Protein AF-A0AAD7WTI7-F1 (afdb_monomer_lite)

Structure (mmCIF, N/CA/C/O backbone):
data_AF-A0AAD7WTI7-F1
#
_entry.id   AF-A0AAD7WTI7-F1
#
loop_
_atom_site.group_PDB
_atom_site.id
_atom_site.type_symbol
_atom_site.label_atom_id
_atom_site.label_alt_id
_atom_site.label_comp_id
_atom_site.label_asym_id
_atom_site.label_entity_id
_atom_site.label_seq_id
_atom_site.pdbx_PDB_ins_code
_atom_site.Cartn_x
_atom_site.Cartn_y
_atom_site.Cartn_z
_atom_site.occupancy
_atom_site.B_iso_or_equiv
_atom_site.auth_seq_id
_atom_site.auth_comp_id
_atom_site.auth_asym_id
_atom_site.auth_atom_id
_atom_site.pdbx_PDB_model_num
ATOM 1 N N . MET A 1 1 ? 13.047 11.371 25.034 1.00 46.22 1 MET A N 1
ATOM 2 C CA . MET A 1 1 ? 11.976 10.478 24.543 1.00 46.22 1 MET A CA 1
ATOM 3 C C . MET A 1 1 ? 11.340 9.850 25.769 1.00 46.22 1 MET A C 1
ATOM 5 O O . MET A 1 1 ? 12.067 9.250 26.548 1.00 46.22 1 MET A O 1
ATOM 9 N N . ASN A 1 2 ? 10.057 10.119 26.016 1.00 41.91 2 ASN A N 1
ATOM 10 C CA . ASN A 1 2 ? 9.364 9.688 27.231 1.00 41.91 2 ASN A CA 1
ATOM 11 C C . ASN A 1 2 ? 8.797 8.265 27.010 1.00 41.91 2 ASN A C 1
ATOM 13 O O . ASN A 1 2 ? 8.115 8.070 26.006 1.00 41.91 2 ASN A O 1
ATOM 17 N N . PRO A 1 3 ? 9.058 7.275 27.886 1.00 46.47 3 PRO A N 1
ATOM 18 C CA . PRO A 1 3 ? 8.635 5.877 27.693 1.00 46.47 3 PRO A CA 1
ATOM 19 C C . PRO A 1 3 ? 7.115 5.663 27.588 1.00 46.47 3 PRO A C 1
ATOM 21 O O . PRO A 1 3 ? 6.681 4.671 27.016 1.00 46.47 3 PRO A O 1
ATOM 24 N N . LEU A 1 4 ? 6.317 6.607 28.094 1.00 47.81 4 LEU A N 1
ATOM 25 C CA . LEU A 1 4 ? 4.853 6.519 28.183 1.00 47.81 4 LEU A CA 1
ATOM 26 C C . LEU A 1 4 ? 4.117 6.687 26.838 1.00 47.81 4 LEU A C 1
ATOM 28 O O . LEU A 1 4 ? 2.948 6.336 26.734 1.00 47.81 4 LEU A O 1
ATOM 32 N N . GLU A 1 5 ? 4.771 7.193 25.786 1.00 48.75 5 GLU A N 1
ATOM 33 C CA . GLU A 1 5 ? 4.159 7.277 24.445 1.00 48.75 5 GLU A CA 1
ATOM 34 C C . GLU A 1 5 ? 4.280 5.970 23.642 1.00 48.75 5 GLU A C 1
ATOM 36 O O . GLU A 1 5 ? 3.652 5.827 22.596 1.00 48.75 5 GLU A O 1
ATOM 41 N N . ALA A 1 6 ? 5.081 5.003 24.103 1.00 49.62 6 ALA A N 1
ATOM 42 C CA . ALA A 1 6 ? 5.228 3.718 23.418 1.00 49.62 6 ALA A CA 1
ATOM 43 C C . ALA A 1 6 ? 4.014 2.791 23.627 1.00 49.62 6 ALA A C 1
ATOM 45 O O . ALA A 1 6 ? 3.775 1.909 22.806 1.00 49.62 6 ALA A O 1
ATOM 46 N N . GLU A 1 7 ? 3.228 3.018 24.682 1.00 55.69 7 GLU A N 1
ATOM 47 C CA . GLU A 1 7 ? 2.039 2.224 25.020 1.00 55.69 7 GLU A CA 1
ATOM 48 C C . GLU A 1 7 ? 0.764 2.701 24.302 1.00 55.69 7 GLU A C 1
ATOM 50 O O . GLU A 1 7 ? -0.206 1.951 24.240 1.00 55.69 7 GLU A O 1
ATOM 55 N N . SER A 1 8 ? 0.749 3.902 23.703 1.00 74.00 8 SER A N 1
ATOM 56 C CA . SER A 1 8 ? -0.452 4.446 23.043 1.00 74.00 8 SER A CA 1
ATOM 57 C C . SER A 1 8 ? -0.624 4.027 21.581 1.00 74.00 8 SER A C 1
ATOM 59 O O . SER A 1 8 ? -1.737 4.107 21.072 1.00 74.00 8 SER A O 1
ATOM 61 N N . CYS A 1 9 ? 0.438 3.573 20.904 1.00 91.06 9 CYS A N 1
ATOM 62 C CA . CYS A 1 9 ? 0.404 3.169 19.491 1.00 91.06 9 CYS A CA 1
ATOM 63 C C . CYS A 1 9 ? 0.369 1.638 19.301 1.00 91.06 9 CYS A C 1
ATOM 65 O O . CYS A 1 9 ? 0.978 1.117 18.362 1.00 91.06 9 CYS A O 1
ATOM 67 N N . LEU A 1 10 ? -0.269 0.899 20.211 1.00 91.56 10 LEU A N 1
ATOM 68 C CA . LEU A 1 10 ? -0.357 -0.561 20.159 1.00 91.56 10 LEU A CA 1
ATOM 69 C C . LEU A 1 10 ? -1.813 -1.027 19.977 1.00 91.56 10 LEU A C 1
ATOM 71 O O . LEU A 1 10 ? -2.716 -0.399 20.526 1.00 91.56 10 LEU A O 1
ATOM 75 N N . PRO A 1 11 ? -2.047 -2.139 19.254 1.00 94.31 11 PRO A N 1
ATOM 76 C CA . PRO A 1 11 ? -1.052 -2.930 18.525 1.00 94.31 11 PRO A CA 1
ATOM 77 C C . PRO A 1 11 ? -0.555 -2.210 17.260 1.00 94.31 11 PRO A C 1
ATOM 79 O O . PRO A 1 11 ? -1.242 -1.361 16.698 1.00 94.31 11 PRO A O 1
ATOM 82 N N . ALA A 1 12 ? 0.648 -2.548 16.793 1.00 94.56 12 ALA A N 1
ATOM 83 C CA . ALA A 1 12 ? 1.131 -2.080 15.495 1.00 94.56 12 ALA A CA 1
ATOM 84 C C . ALA A 1 12 ? 0.399 -2.814 14.362 1.00 94.56 12 ALA A C 1
ATOM 86 O O . ALA A 1 12 ? 0.148 -4.015 14.462 1.00 94.56 12 ALA A O 1
ATOM 87 N N . CYS A 1 13 ? 0.101 -2.117 13.265 1.00 94.69 13 CYS A N 1
ATOM 88 C CA . CYS A 1 13 ? -0.421 -2.767 12.070 1.00 94.69 13 CYS A CA 1
ATOM 89 C C . CYS A 1 13 ? 0.689 -3.611 11.432 1.00 94.69 13 CYS A C 1
ATOM 91 O O . CYS A 1 13 ? 1.620 -3.077 10.825 1.00 94.69 13 CYS A O 1
ATOM 93 N N . THR A 1 14 ? 0.582 -4.932 11.556 1.00 93.00 14 THR A N 1
ATOM 94 C CA . THR A 1 14 ? 1.404 -5.894 10.814 1.00 93.00 14 THR A CA 1
ATOM 95 C C . THR A 1 14 ? 0.528 -6.730 9.894 1.00 93.00 14 THR A C 1
ATOM 97 O O . THR A 1 14 ? -0.685 -6.833 10.093 1.00 93.00 14 THR A O 1
ATOM 100 N N . TRP A 1 15 ? 1.153 -7.345 8.889 1.00 91.50 15 TRP A N 1
ATOM 101 C CA . TRP A 1 15 ? 0.470 -8.272 7.992 1.00 91.50 15 TRP A CA 1
ATOM 102 C C . TRP A 1 15 ? -0.212 -9.400 8.774 1.00 91.50 15 TRP A C 1
ATOM 104 O O . TRP A 1 15 ? -1.386 -9.674 8.556 1.00 91.50 15 TRP A O 1
ATOM 114 N N . GLU A 1 16 ? 0.500 -10.014 9.720 1.00 92.88 16 GLU A N 1
ATOM 115 C CA . GLU A 1 16 ? -0.001 -11.130 10.522 1.00 92.88 16 GLU A CA 1
ATOM 116 C C . GLU A 1 16 ? -1.176 -10.693 11.399 1.00 92.88 16 GLU A C 1
ATOM 118 O O . GLU A 1 16 ? -2.216 -11.349 11.401 1.00 92.88 16 GLU A O 1
ATOM 123 N N . PHE A 1 17 ? -1.041 -9.551 12.086 1.00 94.62 17 PHE A N 1
ATOM 124 C CA . PHE A 1 17 ? -2.090 -9.033 12.958 1.00 94.62 17 PHE A CA 1
ATOM 125 C C . PHE A 1 17 ? -3.366 -8.732 12.170 1.00 94.62 17 PHE A C 1
ATOM 127 O O . PHE A 1 17 ? -4.441 -9.195 12.546 1.00 94.62 17 PHE A O 1
ATOM 134 N N . CYS A 1 18 ? -3.253 -8.010 11.053 1.00 95.00 18 CYS A N 1
ATOM 135 C CA . CYS A 1 18 ? -4.418 -7.592 10.280 1.00 95.00 18 CYS A CA 1
ATOM 136 C C . CYS A 1 18 ? -5.040 -8.698 9.430 1.00 95.00 18 CYS A C 1
ATOM 138 O O . CYS A 1 18 ? -6.246 -8.657 9.189 1.00 95.00 18 CYS A O 1
ATOM 140 N N . ARG A 1 19 ? -4.262 -9.702 9.009 1.00 92.81 19 ARG A N 1
ATOM 141 C CA . ARG A 1 19 ? -4.804 -10.903 8.361 1.00 92.81 19 ARG A CA 1
ATOM 142 C C . ARG A 1 19 ? -5.734 -11.660 9.305 1.00 92.81 19 ARG A C 1
ATOM 144 O O . ARG A 1 19 ? -6.800 -12.099 8.882 1.00 92.81 19 ARG A O 1
ATOM 151 N N . ASP A 1 20 ? -5.329 -11.797 10.564 1.00 96.31 20 ASP A N 1
ATOM 152 C CA . ASP A 1 20 ? -6.067 -12.588 11.547 1.00 96.31 20 ASP A CA 1
ATOM 153 C C . ASP A 1 20 ? -7.180 -11.754 12.228 1.00 96.31 20 ASP A C 1
ATOM 155 O O . ASP A 1 20 ? -8.144 -12.318 12.744 1.00 96.31 20 ASP A O 1
ATOM 159 N N . ASN A 1 21 ? -7.094 -10.415 12.177 1.00 96.62 21 ASN A N 1
ATOM 160 C CA . ASN A 1 21 ? -8.004 -9.479 12.850 1.00 96.62 21 ASN A CA 1
ATOM 161 C C . ASN A 1 21 ? -8.464 -8.323 11.924 1.00 96.62 21 ASN A C 1
ATOM 163 O O . ASN A 1 21 ? -8.112 -7.164 12.152 1.00 96.62 21 ASN A O 1
ATOM 167 N N . PRO A 1 22 ? -9.272 -8.582 10.878 1.00 94.62 22 PRO A N 1
ATOM 168 C CA . PRO A 1 22 ? -9.569 -7.593 9.833 1.00 94.62 22 PRO A CA 1
ATOM 169 C C . PRO A 1 22 ? -10.351 -6.359 10.316 1.00 94.62 22 PRO A C 1
ATOM 171 O O . PRO A 1 22 ? -10.286 -5.308 9.681 1.00 94.62 22 PRO A O 1
ATOM 174 N N . SER A 1 23 ? -11.080 -6.458 11.428 1.00 96.19 23 SER A N 1
ATOM 175 C CA . SER A 1 23 ? -11.892 -5.355 11.964 1.00 96.19 23 SER A CA 1
ATOM 176 C C . SER A 1 23 ? -11.202 -4.559 13.074 1.00 96.19 23 SER A C 1
ATOM 178 O O . SER A 1 23 ? -11.722 -3.518 13.472 1.00 96.19 23 SER A O 1
ATOM 180 N N . GLU A 1 24 ? -10.053 -5.020 13.573 1.00 96.81 24 GLU A N 1
ATOM 181 C CA . GLU A 1 24 ? -9.368 -4.381 14.698 1.00 96.81 24 GLU A CA 1
ATOM 182 C C . GLU A 1 24 ? -8.697 -3.064 14.301 1.00 96.81 24 GLU A C 1
ATOM 184 O O . GLU A 1 24 ? -8.373 -2.824 13.132 1.00 96.81 24 GLU A O 1
ATOM 189 N N . ILE A 1 25 ? -8.497 -2.202 15.298 1.00 95.88 25 ILE A N 1
ATOM 190 C CA . ILE A 1 25 ? -7.766 -0.942 15.158 1.00 95.88 25 ILE A CA 1
ATOM 191 C C . ILE A 1 25 ? -6.301 -1.173 15.531 1.00 95.88 25 ILE A C 1
ATOM 193 O O . ILE A 1 25 ? -5.993 -1.800 16.543 1.00 95.88 25 ILE A O 1
ATOM 197 N N . CYS A 1 26 ? -5.391 -0.640 14.724 1.00 96.12 26 CYS A N 1
ATOM 198 C CA . CYS A 1 26 ? -3.952 -0.747 14.937 1.00 96.12 26 CYS A CA 1
ATOM 199 C C . CYS A 1 26 ? -3.232 0.537 14.518 1.00 96.12 26 CYS A C 1
ATOM 201 O O . CYS A 1 26 ? -3.782 1.387 13.814 1.00 96.12 26 CYS A O 1
ATOM 203 N N . SER A 1 27 ? -1.989 0.707 14.965 1.00 96.00 27 SER A N 1
ATOM 204 C CA . SER A 1 27 ? -1.139 1.838 14.598 1.00 96.00 27 SER A CA 1
ATOM 205 C C . SER A 1 27 ? -0.454 1.593 13.260 1.00 96.00 27 SER A C 1
ATOM 207 O O . SER A 1 27 ? 0.420 0.730 13.144 1.00 96.00 27 SER A O 1
ATOM 209 N N . ALA A 1 28 ? -0.777 2.412 12.259 1.00 94.81 28 ALA A N 1
ATOM 210 C CA . ALA A 1 28 ? -0.113 2.390 10.962 1.00 94.81 28 ALA A CA 1
ATOM 211 C C . ALA A 1 28 ? 1.115 3.314 10.905 1.00 94.81 28 ALA A C 1
ATOM 213 O O . ALA A 1 28 ? 1.590 3.646 9.825 1.00 94.81 28 ALA A O 1
ATOM 214 N N . ARG A 1 29 ? 1.686 3.741 12.039 1.00 92.62 29 ARG A N 1
ATOM 215 C CA . ARG A 1 29 ? 2.795 4.715 12.086 1.00 92.62 29 ARG A CA 1
ATOM 216 C C . ARG A 1 29 ? 3.952 4.413 11.118 1.00 92.62 29 ARG A C 1
ATOM 218 O O . ARG A 1 29 ? 4.573 5.353 10.608 1.00 92.62 29 ARG A O 1
ATOM 225 N N . SER A 1 30 ? 4.276 3.137 10.914 1.00 90.12 30 SER A N 1
ATOM 226 C CA . SER A 1 30 ? 5.358 2.657 10.041 1.00 90.12 30 SER A CA 1
ATOM 227 C C . SER A 1 30 ? 4.895 2.165 8.668 1.00 90.12 30 SER A C 1
ATOM 229 O O . SER A 1 30 ? 5.734 2.018 7.786 1.00 90.12 30 SER A O 1
ATOM 231 N N . VAL A 1 31 ? 3.598 1.903 8.488 1.00 91.50 31 VAL A N 1
ATOM 232 C CA . VAL A 1 31 ? 3.040 1.256 7.285 1.00 91.50 31 VAL A CA 1
ATOM 233 C C . VAL A 1 31 ? 1.967 2.097 6.590 1.00 91.50 31 VAL A C 1
ATOM 235 O O . VAL A 1 31 ? 1.452 1.696 5.553 1.00 91.50 31 VAL A O 1
ATOM 238 N N . ALA A 1 32 ? 1.623 3.270 7.123 1.00 91.44 32 ALA A N 1
ATOM 239 C CA . ALA A 1 32 ? 0.727 4.218 6.476 1.00 91.44 32 ALA A CA 1
ATOM 240 C C . ALA A 1 32 ? 1.330 4.647 5.135 1.00 91.44 32 ALA A C 1
ATOM 242 O O . ALA A 1 32 ? 2.449 5.164 5.096 1.00 91.44 32 ALA A O 1
ATOM 243 N N . LEU A 1 33 ? 0.580 4.429 4.055 1.00 88.12 33 LEU A N 1
ATOM 244 C CA . LEU A 1 33 ? 1.003 4.789 2.706 1.00 88.12 33 LEU A CA 1
ATOM 245 C C . LEU A 1 33 ? 1.199 6.303 2.574 1.00 88.12 33 LEU A C 1
ATOM 247 O O . LEU A 1 33 ? 2.168 6.764 1.984 1.00 88.12 33 LEU A O 1
ATOM 251 N N . GLU A 1 34 ? 0.282 7.060 3.165 1.00 89.06 34 GLU A N 1
ATOM 252 C CA . GLU A 1 34 ? 0.373 8.500 3.338 1.00 89.06 34 GLU A CA 1
ATOM 253 C C . GLU A 1 34 ? -0.091 8.829 4.754 1.00 89.06 34 GLU A C 1
ATOM 255 O O . GLU A 1 34 ? -1.098 8.296 5.229 1.00 89.06 34 GLU A O 1
ATOM 260 N N . LYS A 1 35 ? 0.661 9.685 5.448 1.00 90.06 35 LYS A N 1
ATOM 261 C CA . LYS A 1 35 ? 0.322 10.106 6.807 1.00 90.06 35 LYS A CA 1
ATOM 262 C C . LYS A 1 35 ? -0.588 11.318 6.770 1.00 90.06 35 LYS A C 1
ATOM 264 O O . LYS A 1 35 ? -0.358 12.249 6.009 1.00 90.06 35 LYS A O 1
ATOM 269 N N . GLN A 1 36 ? -1.568 11.324 7.657 1.00 90.62 36 GLN A N 1
ATOM 270 C CA . GLN A 1 36 ? -2.518 12.414 7.816 1.00 90.62 36 GLN A CA 1
ATOM 271 C C . GLN A 1 36 ? -2.281 13.085 9.169 1.00 90.62 36 GLN A C 1
ATOM 273 O O . GLN A 1 36 ? -2.289 12.413 10.200 1.00 90.62 36 GLN A O 1
ATOM 278 N N . GLU A 1 37 ? -2.059 14.399 9.191 1.00 90.12 37 GLU A N 1
ATOM 279 C CA . GLU A 1 37 ? -1.669 15.120 10.414 1.00 90.12 37 GLU A CA 1
ATOM 280 C C . GLU A 1 37 ? -2.696 14.952 11.549 1.00 90.12 37 GLU A C 1
ATOM 282 O O . GLU A 1 37 ? -2.320 14.701 12.694 1.00 90.12 37 GLU A O 1
ATOM 287 N N . CYS A 1 38 ? -3.994 14.960 11.221 1.00 90.00 38 CYS A N 1
ATOM 288 C CA . CYS A 1 38 ? -5.073 14.782 12.198 1.00 90.00 38 CYS A CA 1
ATOM 289 C C . CYS A 1 38 ? -5.098 13.395 12.871 1.00 90.00 38 CYS A C 1
ATOM 291 O O . CYS A 1 38 ? -5.713 13.242 13.923 1.00 90.00 38 CYS A O 1
ATOM 293 N N . HIS A 1 39 ? -4.426 12.390 12.298 1.00 89.38 39 HIS A N 1
ATOM 294 C CA . HIS A 1 39 ? -4.314 11.045 12.878 1.00 89.38 39 HIS A CA 1
ATOM 295 C C . HIS A 1 39 ? -3.117 10.904 13.834 1.00 89.38 39 HIS A C 1
ATOM 297 O O . HIS A 1 39 ? -2.829 9.809 14.331 1.00 89.38 39 HIS A O 1
ATOM 303 N N . GLY A 1 40 ? -2.416 12.010 14.108 1.00 90.44 40 GLY A N 1
ATOM 304 C CA . GLY A 1 40 ? -1.346 12.092 15.098 1.00 90.44 40 GLY A CA 1
ATOM 305 C C . GLY A 1 40 ? -0.142 11.203 14.783 1.00 90.44 40 GLY A C 1
ATOM 306 O O . GLY A 1 40 ? 0.032 10.694 13.682 1.00 90.44 40 GLY A O 1
ATOM 307 N N . SER A 1 41 ? 0.741 10.982 15.751 1.00 91.81 41 SER A N 1
ATOM 308 C CA . SER A 1 41 ? 1.967 10.200 15.525 1.00 91.81 41 SER A CA 1
ATOM 309 C C . SER A 1 41 ? 1.709 8.705 15.275 1.00 91.81 41 SER A C 1
ATOM 311 O O . SER A 1 41 ? 2.484 8.069 14.556 1.00 91.81 41 SER A O 1
ATOM 313 N N . CYS A 1 42 ? 0.633 8.149 15.842 1.00 93.56 42 CYS A N 1
ATOM 314 C CA . CYS A 1 42 ? 0.316 6.723 15.746 1.00 93.56 42 CYS A CA 1
ATOM 315 C C . CYS A 1 42 ? -0.365 6.332 14.431 1.00 93.56 42 CYS A C 1
ATOM 317 O O . CYS A 1 42 ? -0.250 5.169 14.045 1.00 93.56 42 CYS A O 1
ATOM 319 N N . GLN A 1 43 ? -1.054 7.255 13.749 1.00 94.31 43 GLN A N 1
ATOM 320 C CA . GLN A 1 43 ? -1.767 6.954 12.503 1.00 94.31 43 GLN A CA 1
ATOM 321 C C . GLN A 1 43 ? -2.702 5.739 12.668 1.00 94.31 43 GLN A C 1
ATOM 323 O O . GLN A 1 43 ? -2.583 4.756 11.940 1.00 94.31 43 GLN A O 1
ATOM 328 N N . HIS A 1 44 ? -3.564 5.742 13.690 1.00 94.56 44 HIS A N 1
ATOM 329 C CA . HIS A 1 44 ? -4.458 4.606 13.928 1.00 94.56 44 HIS A CA 1
ATOM 330 C C . HIS A 1 44 ? -5.468 4.447 12.790 1.00 94.56 44 HIS A C 1
ATOM 332 O O . HIS A 1 44 ? -6.081 5.416 12.350 1.00 94.56 44 HIS A O 1
ATOM 338 N N . THR A 1 45 ? -5.658 3.214 12.334 1.00 95.06 45 THR A N 1
ATOM 339 C CA . THR A 1 45 ? -6.624 2.856 11.290 1.00 95.06 45 THR A CA 1
ATOM 340 C C . THR A 1 45 ? -7.179 1.458 11.558 1.00 95.06 45 THR A C 1
ATOM 342 O O . THR A 1 45 ? -6.688 0.751 12.439 1.00 95.06 45 THR A O 1
ATOM 345 N N . SER A 1 46 ? -8.215 1.059 10.823 1.00 96.19 46 SER A N 1
ATOM 346 C CA . SER A 1 46 ? -8.708 -0.321 10.853 1.00 96.19 46 SER A CA 1
ATOM 347 C C . SER A 1 46 ? -7.840 -1.205 9.965 1.00 96.19 46 SER A C 1
ATOM 349 O O . SER A 1 46 ? -7.452 -0.790 8.873 1.00 96.19 46 SER A O 1
ATOM 351 N N . CYS A 1 47 ? -7.603 -2.447 10.385 1.00 96.19 47 CYS A N 1
ATOM 352 C CA . CYS A 1 47 ? -6.917 -3.456 9.581 1.00 96.19 47 CYS A CA 1
ATOM 353 C C . CYS A 1 47 ? -7.554 -3.678 8.199 1.00 96.19 47 CYS A C 1
ATOM 355 O O . CYS A 1 47 ? -6.849 -3.981 7.240 1.00 96.19 47 CYS A O 1
ATOM 357 N N . SER A 1 48 ? -8.860 -3.443 8.063 1.00 95.56 48 SER A N 1
ATOM 358 C CA . SER A 1 48 ? -9.578 -3.460 6.782 1.00 95.56 48 SER A CA 1
ATOM 359 C C . SER A 1 48 ? -9.134 -2.361 5.803 1.00 95.56 48 SER A C 1
ATOM 361 O O . SER A 1 48 ? -9.336 -2.491 4.598 1.00 95.56 48 SER A O 1
ATOM 363 N N . GLY A 1 49 ? -8.504 -1.294 6.302 1.00 94.25 49 GLY A N 1
ATOM 364 C CA . GLY A 1 49 ? -7.866 -0.245 5.506 1.00 94.25 49 GLY A CA 1
ATOM 365 C C . GLY A 1 49 ? -6.439 -0.584 5.066 1.00 94.25 49 GLY A C 1
ATOM 366 O O . GLY A 1 49 ? -5.806 0.227 4.389 1.00 94.25 49 GLY A O 1
ATOM 367 N N . CYS A 1 50 ? -5.913 -1.752 5.445 1.00 93.75 50 CYS A N 1
ATOM 368 C CA . CYS A 1 50 ? -4.585 -2.213 5.064 1.00 93.75 50 CYS A CA 1
ATOM 369 C C . CYS A 1 50 ? -4.633 -3.218 3.910 1.00 93.75 50 CYS A C 1
ATOM 371 O O . CYS A 1 50 ? -5.564 -4.008 3.778 1.00 93.75 50 CYS A O 1
ATOM 373 N N . LEU A 1 51 ? -3.606 -3.195 3.063 1.00 90.81 51 LEU A N 1
ATOM 374 C CA . LEU A 1 51 ? -3.481 -4.069 1.904 1.00 90.81 51 LEU A CA 1
ATOM 375 C C . LEU A 1 51 ? -2.021 -4.419 1.609 1.00 90.81 51 LEU A C 1
ATOM 377 O O . LEU A 1 51 ? -1.088 -3.744 2.042 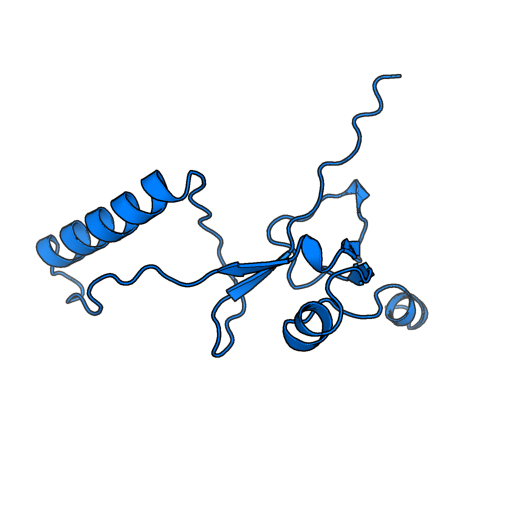1.00 90.81 51 LEU A O 1
ATOM 381 N N . VAL A 1 52 ? -1.833 -5.478 0.824 1.00 87.69 52 VAL A N 1
ATOM 382 C CA . VAL A 1 52 ? -0.525 -5.866 0.295 1.00 87.69 52 VAL A CA 1
ATOM 383 C C . VAL A 1 52 ? -0.432 -5.440 -1.161 1.00 87.69 52 VAL A C 1
ATOM 385 O O . VAL A 1 52 ? -1.166 -5.933 -2.016 1.00 87.69 52 VAL A O 1
ATOM 388 N N . LEU A 1 53 ? 0.496 -4.533 -1.447 1.00 84.81 53 LEU A N 1
ATOM 389 C CA . LEU A 1 53 ? 0.853 -4.151 -2.804 1.00 84.81 53 LEU A CA 1
ATOM 390 C C . LEU A 1 53 ? 1.844 -5.175 -3.364 1.00 84.81 53 LEU A C 1
ATOM 392 O O . LEU A 1 53 ? 2.926 -5.378 -2.811 1.00 84.81 53 LEU A O 1
ATOM 396 N N . LYS A 1 54 ? 1.483 -5.804 -4.483 1.00 82.12 54 LYS A N 1
ATOM 397 C CA . LYS A 1 54 ? 2.354 -6.717 -5.229 1.00 82.12 54 LYS A CA 1
ATOM 398 C C . LYS A 1 54 ? 2.839 -6.021 -6.502 1.00 82.12 54 LYS A C 1
ATOM 400 O O . LYS A 1 54 ? 2.008 -5.443 -7.206 1.00 82.12 54 LYS A O 1
ATOM 405 N N . PRO A 1 55 ? 4.147 -6.059 -6.819 1.00 78.62 55 PRO A N 1
ATOM 406 C CA . PRO A 1 55 ? 4.625 -5.637 -8.128 1.00 78.62 55 PRO A CA 1
ATOM 407 C C . PRO A 1 55 ? 3.867 -6.374 -9.243 1.00 78.62 55 PRO A C 1
ATOM 409 O O . PRO A 1 55 ? 3.589 -7.569 -9.094 1.00 78.62 55 PRO A O 1
ATOM 412 N N . PRO A 1 56 ? 3.518 -5.697 -10.350 1.00 82.31 56 PRO A N 1
ATOM 413 C CA . PRO A 1 56 ? 2.890 -6.366 -11.478 1.00 82.31 56 PRO A CA 1
ATOM 414 C C . PRO A 1 56 ? 3.847 -7.391 -12.090 1.00 82.31 56 PRO A C 1
ATOM 416 O O . PRO A 1 56 ? 5.065 -7.200 -12.090 1.00 82.31 56 PRO A O 1
ATOM 419 N N . ALA A 1 57 ? 3.286 -8.456 -12.658 1.00 85.62 57 ALA A N 1
ATOM 420 C CA . ALA A 1 57 ? 4.046 -9.488 -13.353 1.00 85.62 57 ALA A CA 1
ATOM 421 C 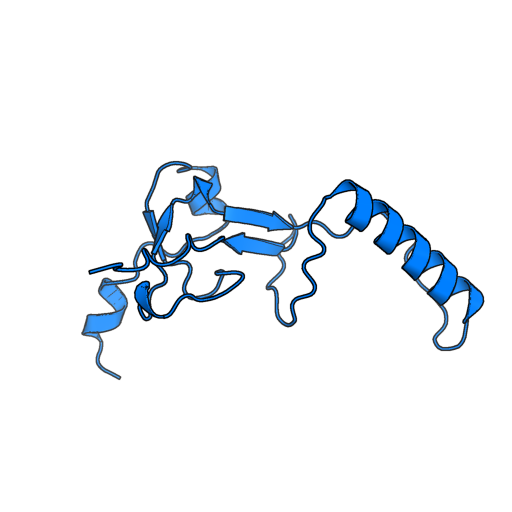C . ALA A 1 57 ? 4.560 -8.964 -14.707 1.00 85.62 57 ALA A C 1
ATOM 423 O O . ALA A 1 57 ? 4.002 -9.257 -15.762 1.00 85.62 57 ALA A O 1
ATOM 424 N N . CYS A 1 58 ? 5.629 -8.172 -14.671 1.00 88.19 58 CYS A N 1
ATOM 425 C CA . CYS A 1 58 ? 6.333 -7.680 -15.849 1.00 88.19 58 CYS A CA 1
ATOM 426 C C . CYS A 1 58 ? 7.675 -8.404 -16.026 1.00 88.19 58 CYS A C 1
ATOM 428 O O . CYS A 1 58 ? 8.254 -8.852 -15.038 1.00 88.19 58 CYS A O 1
ATOM 430 N N . PRO A 1 59 ? 8.196 -8.519 -17.265 1.00 83.25 59 PRO A N 1
ATOM 431 C CA . PRO A 1 59 ? 9.489 -9.150 -17.508 1.00 83.25 59 PRO A CA 1
ATOM 432 C C . PRO A 1 59 ? 10.590 -8.506 -16.665 1.00 83.25 59 PRO A C 1
ATOM 434 O O . PRO A 1 59 ? 10.805 -7.294 -16.745 1.00 83.25 59 PRO A O 1
ATOM 437 N N . GLU A 1 60 ? 11.283 -9.315 -15.868 1.00 78.19 60 GLU A N 1
ATOM 438 C CA . GLU A 1 60 ? 12.380 -8.848 -15.028 1.00 78.19 60 GLU A CA 1
ATOM 439 C C . GLU A 1 60 ? 13.707 -8.845 -15.794 1.00 78.19 60 GLU A C 1
ATOM 441 O O . GLU A 1 60 ? 13.971 -9.712 -16.626 1.00 78.19 60 GLU A O 1
ATOM 446 N N . GLY A 1 61 ? 14.564 -7.873 -15.473 1.00 83.31 61 GLY A N 1
ATOM 447 C CA . GLY A 1 61 ? 15.935 -7.818 -15.973 1.00 83.31 61 GLY A CA 1
ATOM 448 C C . GLY A 1 61 ? 16.077 -7.087 -17.305 1.00 83.31 61 GLY A C 1
ATOM 449 O O . GLY A 1 61 ? 15.890 -7.645 -18.382 1.00 83.31 61 GLY A O 1
ATOM 450 N N . CYS A 1 62 ? 16.518 -5.834 -17.228 1.00 89.25 62 CYS A N 1
ATOM 451 C CA . CYS A 1 62 ? 17.040 -5.104 -18.377 1.00 89.25 62 CYS A CA 1
ATOM 452 C C . CYS A 1 62 ? 18.535 -4.852 -18.187 1.00 89.25 62 CYS A C 1
ATOM 454 O O . CYS A 1 62 ? 18.996 -4.563 -17.080 1.00 89.25 62 CYS A O 1
ATOM 456 N N . GLY A 1 63 ? 19.300 -4.905 -19.278 1.00 89.94 63 GLY A N 1
ATOM 457 C CA . GLY A 1 63 ? 20.649 -4.348 -19.272 1.00 89.94 63 GLY A CA 1
ATOM 458 C C . GLY A 1 63 ? 20.595 -2.848 -18.964 1.00 89.94 63 GLY A C 1
ATOM 459 O O . GLY A 1 63 ? 19.668 -2.163 -19.395 1.00 89.94 63 GLY A O 1
ATOM 460 N N . ARG A 1 64 ? 21.601 -2.318 -18.252 1.00 85.50 64 ARG A N 1
ATOM 461 C CA . ARG A 1 64 ? 21.646 -0.904 -17.809 1.00 85.50 64 ARG A CA 1
ATOM 462 C C . ARG A 1 64 ? 21.431 0.117 -18.935 1.00 85.50 64 ARG A C 1
ATOM 464 O O . ARG A 1 64 ? 20.953 1.212 -18.664 1.00 85.50 64 ARG A O 1
ATOM 471 N N . SER A 1 65 ? 21.769 -0.249 -20.170 1.00 90.88 65 SER A N 1
ATOM 472 C CA . SER A 1 65 ? 21.655 0.605 -21.358 1.00 90.88 65 SER A CA 1
ATOM 473 C C . SER A 1 65 ? 20.706 0.042 -22.425 1.00 90.88 65 SER A C 1
ATOM 475 O O . SER A 1 65 ? 20.674 0.556 -23.541 1.00 90.88 65 SER A O 1
ATOM 477 N N . ASP A 1 66 ? 19.932 -1.007 -22.120 1.00 93.19 66 ASP A N 1
ATOM 478 C CA . ASP A 1 66 ? 18.938 -1.552 -23.052 1.00 93.19 66 ASP A CA 1
ATOM 479 C C . ASP A 1 66 ? 17.651 -0.718 -22.988 1.00 93.19 66 ASP A C 1
ATOM 481 O O . ASP A 1 66 ? 16.674 -1.053 -22.311 1.00 93.19 66 ASP A O 1
ATOM 485 N N . ALA A 1 67 ? 17.663 0.406 -23.705 1.00 93.12 67 ALA A N 1
ATOM 486 C CA . ALA A 1 67 ? 16.534 1.326 -23.771 1.00 93.12 67 ALA A CA 1
ATOM 487 C C . ALA A 1 67 ? 15.253 0.647 -24.282 1.00 93.12 67 ALA A C 1
ATOM 489 O O . ALA A 1 67 ? 14.160 0.966 -23.815 1.00 93.12 67 ALA A O 1
ATOM 490 N N . ALA A 1 68 ? 15.363 -0.313 -25.207 1.00 94.31 68 ALA A N 1
ATOM 491 C CA . ALA A 1 68 ? 14.205 -1.024 -25.735 1.00 94.31 68 ALA A CA 1
ATOM 492 C C . ALA A 1 68 ? 13.556 -1.908 -24.659 1.00 94.31 68 ALA A C 1
ATOM 494 O O . ALA A 1 68 ? 12.328 -1.923 -24.541 1.00 94.31 68 ALA A O 1
ATOM 495 N N . CYS A 1 69 ? 14.363 -2.605 -23.852 1.00 94.06 69 CYS A N 1
ATOM 496 C CA . CYS A 1 69 ? 13.885 -3.364 -22.700 1.00 94.06 69 CYS A CA 1
ATOM 497 C C . CYS A 1 69 ? 13.222 -2.458 -21.662 1.00 94.06 69 CYS A C 1
ATOM 499 O O . CYS A 1 69 ? 12.070 -2.700 -21.308 1.00 94.06 69 CYS A O 1
ATOM 501 N N . LEU A 1 70 ? 13.894 -1.378 -21.248 1.00 92.56 70 LEU A N 1
ATOM 502 C CA . LEU A 1 70 ? 13.372 -0.442 -20.245 1.00 92.56 70 LEU A CA 1
ATOM 503 C C . LEU A 1 70 ? 12.024 0.158 -20.671 1.00 92.56 70 LEU A C 1
ATOM 505 O O . LEU A 1 70 ? 11.096 0.259 -19.873 1.00 92.56 70 LEU A O 1
ATOM 509 N N . GLN A 1 71 ? 11.882 0.493 -21.955 1.00 93.38 71 GLN A N 1
ATOM 510 C CA . GLN A 1 71 ? 10.635 1.004 -22.524 1.00 93.38 71 GLN A CA 1
ATOM 511 C C . GLN A 1 71 ? 9.527 -0.059 -22.578 1.00 93.38 71 GLN A C 1
ATOM 513 O O . GLN A 1 71 ? 8.367 0.248 -22.304 1.00 93.38 71 GLN A O 1
ATOM 518 N N . ARG A 1 72 ? 9.849 -1.318 -22.915 1.00 93.25 72 ARG A N 1
ATOM 519 C CA . ARG A 1 72 ? 8.882 -2.433 -22.853 1.00 93.25 72 ARG A CA 1
ATOM 520 C C . ARG A 1 72 ? 8.410 -2.682 -21.424 1.00 93.25 72 ARG A C 1
ATOM 522 O O . ARG A 1 72 ? 7.209 -2.815 -21.209 1.00 93.25 72 ARG A O 1
ATOM 529 N N . PHE A 1 73 ? 9.338 -2.696 -20.472 1.00 92.06 73 PHE A N 1
ATOM 530 C CA . PHE A 1 73 ? 9.035 -2.830 -19.052 1.00 92.06 73 PHE A CA 1
ATOM 531 C C . PHE A 1 73 ? 8.110 -1.702 -18.576 1.00 92.06 73 PHE A C 1
ATOM 533 O O . PHE A 1 73 ? 7.043 -1.977 -18.034 1.00 92.06 73 PHE A O 1
ATOM 540 N N . GLY A 1 74 ? 8.446 -0.442 -18.874 1.00 89.62 74 GLY A N 1
ATOM 541 C CA . GLY A 1 74 ? 7.614 0.710 -18.516 1.00 89.62 74 GLY A CA 1
ATOM 542 C C . GLY A 1 74 ? 6.196 0.637 -19.092 1.00 89.62 74 GLY A C 1
ATOM 543 O O . GLY A 1 74 ? 5.232 0.911 -18.381 1.00 89.62 74 GLY A O 1
ATOM 544 N N . ARG A 1 75 ? 6.042 0.196 -20.350 1.00 91.94 75 ARG A N 1
ATOM 545 C CA . ARG A 1 75 ? 4.716 -0.029 -20.957 1.00 91.94 75 ARG A CA 1
ATOM 546 C C . ARG A 1 75 ? 3.920 -1.126 -20.254 1.00 91.94 75 ARG A C 1
ATOM 548 O O . ARG A 1 75 ? 2.724 -0.950 -20.053 1.00 91.94 75 ARG A O 1
ATOM 555 N N . CYS A 1 76 ? 4.572 -2.226 -19.876 1.00 90.62 76 CYS A N 1
ATOM 556 C CA . CYS A 1 76 ? 3.932 -3.298 -19.116 1.00 90.62 76 CYS A CA 1
ATOM 557 C C . CYS A 1 76 ? 3.395 -2.781 -17.774 1.00 90.62 76 CYS A C 1
ATOM 559 O O . CYS A 1 76 ? 2.207 -2.917 -17.492 1.00 90.62 76 CYS A O 1
ATOM 561 N N . VAL A 1 77 ? 4.242 -2.102 -16.990 1.00 88.25 77 VAL A N 1
ATOM 562 C CA . VAL A 1 77 ? 3.843 -1.532 -15.692 1.00 88.25 77 VAL A CA 1
ATOM 563 C C . VAL A 1 77 ? 2.699 -0.530 -15.864 1.00 88.25 77 VAL A C 1
ATOM 565 O O . VAL A 1 77 ? 1.730 -0.566 -15.109 1.00 88.25 77 VAL A O 1
ATOM 568 N N . HIS A 1 78 ? 2.777 0.336 -16.879 1.00 85.38 78 HIS A N 1
ATOM 569 C CA . HIS A 1 78 ? 1.734 1.321 -17.157 1.00 85.38 78 HIS A CA 1
ATOM 570 C C . HIS A 1 78 ? 0.382 0.673 -17.480 1.00 85.38 78 HIS A C 1
ATOM 572 O O . HIS A 1 78 ? -0.633 1.133 -16.967 1.00 85.38 78 HIS A O 1
ATOM 578 N N . SER A 1 79 ? 0.366 -0.410 -18.264 1.00 85.88 79 SER A N 1
ATOM 579 C CA . SER A 1 79 ? -0.863 -1.153 -18.578 1.00 85.88 79 SER A CA 1
ATOM 580 C C . SER A 1 79 ? -1.552 -1.694 -17.323 1.00 85.88 79 SER A C 1
ATOM 582 O O . SER A 1 79 ? -2.765 -1.591 -17.193 1.00 85.88 79 SER A O 1
ATOM 584 N N . HIS A 1 80 ? -0.787 -2.221 -16.363 1.00 82.19 80 HIS A N 1
ATOM 585 C CA . HIS A 1 80 ? -1.353 -2.687 -15.094 1.00 82.19 80 HIS A CA 1
ATOM 586 C C . HIS A 1 80 ? -1.853 -1.536 -14.211 1.00 82.19 80 HIS A C 1
ATOM 588 O O . HIS A 1 80 ? -2.859 -1.666 -13.516 1.00 82.19 80 HIS A O 1
ATOM 594 N N . ALA A 1 81 ? -1.171 -0.391 -14.234 1.00 75.44 81 ALA A N 1
ATOM 595 C CA . ALA A 1 81 ? -1.562 0.767 -13.440 1.00 75.44 81 ALA A CA 1
ATOM 596 C C . ALA A 1 81 ? -2.855 1.435 -13.939 1.00 75.44 81 ALA A C 1
ATOM 598 O O . ALA A 1 81 ? -3.664 1.887 -13.127 1.00 75.44 81 ALA A O 1
ATOM 599 N N . THR A 1 82 ? -3.064 1.499 -15.257 1.00 69.06 82 THR A N 1
ATOM 600 C CA . THR A 1 82 ? -4.298 2.045 -15.842 1.00 69.06 82 THR A CA 1
ATOM 601 C C . THR A 1 82 ? -5.504 1.148 -15.568 1.00 69.06 82 THR A C 1
ATOM 603 O O . THR A 1 82 ? -6.599 1.660 -15.340 1.00 69.06 82 THR A O 1
ATOM 606 N N . GLU A 1 83 ? -5.305 -0.169 -15.491 1.00 67.19 83 GLU A N 1
ATOM 607 C CA . GLU A 1 83 ? -6.322 -1.116 -15.020 1.00 67.19 83 GLU A CA 1
ATOM 608 C C . GLU A 1 83 ? -6.628 -0.940 -13.521 1.00 67.19 83 GLU A C 1
ATOM 610 O O . GLU A 1 83 ? -7.789 -0.988 -13.113 1.00 67.19 83 GLU A O 1
ATOM 615 N N . ALA A 1 84 ? -5.609 -0.661 -12.702 1.00 62.12 84 ALA A N 1
ATOM 616 C CA . ALA A 1 84 ? -5.729 -0.529 -11.247 1.00 62.12 84 ALA A CA 1
ATOM 617 C C . ALA A 1 84 ? -6.328 0.811 -10.756 1.00 62.12 84 ALA A C 1
ATOM 619 O O . ALA A 1 84 ? -6.510 0.997 -9.553 1.00 62.12 84 ALA A O 1
ATOM 620 N N . ARG A 1 85 ? -6.650 1.754 -11.656 1.00 56.78 85 ARG A N 1
ATOM 621 C CA . 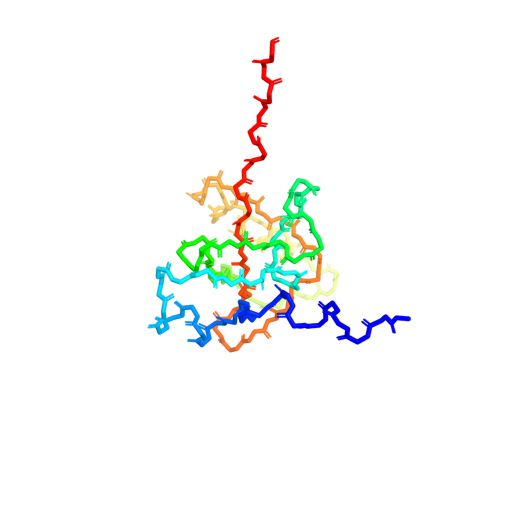ARG A 1 85 ? -7.213 3.101 -11.386 1.00 56.78 85 ARG A CA 1
ATOM 622 C C . ARG A 1 85 ? -6.403 4.029 -10.460 1.00 56.78 85 ARG A C 1
ATOM 624 O O . ARG A 1 85 ? -6.738 5.207 -10.408 1.00 56.78 85 ARG A O 1
ATOM 631 N N . HIS A 1 86 ? -5.344 3.569 -9.791 1.00 52.59 86 HIS A N 1
ATOM 632 C CA . HIS A 1 86 ? -4.490 4.398 -8.930 1.00 52.59 86 HIS A CA 1
ATOM 633 C C . HIS A 1 86 ? -3.023 3.930 -8.972 1.00 52.59 86 HIS A C 1
ATOM 635 O O . HIS A 1 86 ? -2.652 3.005 -8.247 1.00 52.59 86 HIS A O 1
ATOM 641 N N . PRO A 1 87 ? -2.156 4.552 -9.793 1.00 53.72 87 PRO A N 1
ATOM 642 C CA . PRO A 1 87 ? -0.720 4.328 -9.692 1.00 53.72 87 PRO A CA 1
ATOM 643 C C . PRO A 1 87 ? -0.187 4.975 -8.413 1.00 53.72 87 PRO A C 1
ATOM 645 O O . PRO A 1 87 ? -0.144 6.197 -8.297 1.00 53.72 87 PRO A O 1
ATOM 648 N N . VAL A 1 88 ? 0.251 4.153 -7.463 1.00 55.94 88 VAL A N 1
ATOM 649 C CA . VAL A 1 88 ? 0.952 4.615 -6.263 1.00 55.94 88 VAL A CA 1
ATOM 650 C C . VAL A 1 88 ? 2.447 4.383 -6.465 1.00 55.94 88 VAL A C 1
ATOM 652 O O . VAL A 1 88 ? 2.930 3.257 -6.369 1.00 55.94 88 VAL A O 1
ATOM 655 N N . CYS A 1 89 ? 3.192 5.451 -6.746 1.00 55.06 89 CYS A N 1
ATOM 656 C CA . CYS A 1 89 ? 4.654 5.430 -6.718 1.00 55.06 89 CYS A CA 1
ATOM 657 C C . CYS A 1 89 ? 5.115 5.985 -5.367 1.00 55.06 89 CYS A C 1
ATOM 659 O O . CYS A 1 89 ? 5.046 7.193 -5.157 1.00 55.06 89 CYS A O 1
ATOM 661 N N . HIS A 1 90 ? 5.593 5.131 -4.458 1.00 58.62 90 HIS A N 1
ATOM 662 C CA . HIS A 1 90 ? 6.135 5.574 -3.171 1.00 58.62 90 HIS A CA 1
ATOM 663 C C . HIS A 1 90 ? 7.550 5.035 -2.944 1.00 58.62 90 HIS A C 1
ATOM 665 O O . HIS A 1 90 ? 7.881 3.916 -3.336 1.00 58.62 90 HIS A O 1
ATOM 671 N N . GLN A 1 91 ? 8.394 5.844 -2.305 1.00 51.72 91 GLN A N 1
ATOM 672 C CA . GLN A 1 91 ? 9.752 5.466 -1.922 1.00 51.72 91 GLN A CA 1
ATOM 673 C C . GLN A 1 91 ? 9.735 4.940 -0.481 1.00 51.72 91 GLN A C 1
ATOM 675 O O . GLN A 1 91 ? 9.132 5.561 0.387 1.00 51.72 91 GLN A O 1
ATOM 680 N N . ASN A 1 92 ? 10.422 3.828 -0.207 1.00 57.56 92 ASN A N 1
ATOM 681 C CA . ASN A 1 92 ? 10.578 3.230 1.135 1.00 57.56 92 ASN A CA 1
ATOM 682 C C . ASN A 1 92 ? 9.402 2.381 1.648 1.00 57.56 92 ASN A C 1
ATOM 684 O O . ASN A 1 92 ? 9.080 2.409 2.834 1.00 57.56 92 ASN A O 1
ATOM 688 N N . LEU A 1 93 ? 8.780 1.584 0.778 1.00 67.25 93 LEU A N 1
ATOM 689 C CA . LEU A 1 93 ? 7.897 0.517 1.244 1.00 67.25 93 LEU A CA 1
ATOM 690 C C . LEU A 1 93 ? 8.733 -0.658 1.773 1.00 67.25 93 LEU A C 1
ATOM 692 O O . LEU A 1 93 ? 9.641 -1.141 1.094 1.00 67.25 93 LEU A O 1
ATOM 696 N N . HIS A 1 94 ? 8.424 -1.127 2.980 1.00 63.50 94 HIS A N 1
ATOM 697 C CA . HIS A 1 94 ? 9.033 -2.330 3.543 1.00 63.50 94 HIS A CA 1
ATOM 698 C C . HIS A 1 94 ? 8.349 -3.565 2.943 1.00 63.50 94 HIS A C 1
ATOM 700 O O . HIS A 1 94 ? 7.128 -3.697 3.022 1.00 63.50 94 HIS A O 1
ATOM 706 N N . SER A 1 95 ? 9.128 -4.453 2.322 1.00 72.00 95 SER A N 1
ATOM 707 C CA . SER A 1 95 ? 8.620 -5.688 1.714 1.00 72.00 95 SER A CA 1
ATOM 708 C C . SER A 1 95 ? 8.739 -6.888 2.650 1.00 72.00 95 SER A C 1
ATOM 710 O O . SER A 1 95 ? 9.748 -7.043 3.339 1.00 72.00 95 SER A O 1
ATOM 712 N N . ASN A 1 96 ? 7.771 -7.795 2.581 1.00 67.75 96 ASN A N 1
ATOM 713 C CA . ASN A 1 96 ? 7.864 -9.170 3.065 1.00 67.75 96 ASN A CA 1
ATOM 714 C C . ASN A 1 96 ? 7.680 -10.152 1.886 1.00 67.75 96 ASN A C 1
ATOM 716 O O . ASN A 1 96 ? 7.607 -9.733 0.731 1.00 67.75 96 ASN A O 1
ATOM 720 N N . ALA A 1 97 ? 7.614 -11.459 2.162 1.00 74.94 97 ALA A N 1
ATOM 721 C CA . ALA A 1 97 ? 7.422 -12.483 1.127 1.00 74.94 97 ALA A CA 1
ATOM 722 C C . ALA A 1 97 ? 6.093 -12.344 0.352 1.00 74.94 97 ALA A C 1
ATOM 724 O O . ALA A 1 97 ? 5.977 -12.852 -0.759 1.00 74.94 97 ALA A O 1
ATOM 725 N N . GLU A 1 98 ? 5.109 -11.641 0.918 1.00 75.44 98 GLU A N 1
ATOM 726 C CA . GLU A 1 98 ? 3.804 -11.402 0.299 1.00 75.44 98 GLU A CA 1
ATOM 727 C C . GLU A 1 98 ? 3.777 -10.123 -0.549 1.00 75.44 98 GLU A C 1
ATOM 729 O O . GLU A 1 98 ? 2.891 -9.969 -1.385 1.00 75.44 98 GLU A O 1
ATOM 734 N N . GLY A 1 99 ? 4.729 -9.205 -0.373 1.00 83.38 99 GLY A N 1
ATOM 735 C CA . GLY A 1 99 ? 4.772 -7.912 -1.055 1.00 8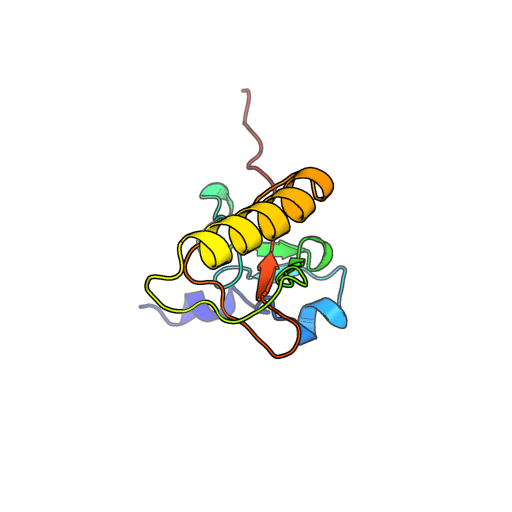3.38 99 GLY A CA 1
ATOM 736 C C . GLY A 1 99 ? 4.987 -6.763 -0.077 1.00 83.38 99 GLY A C 1
ATOM 737 O O . GLY A 1 99 ? 5.650 -6.915 0.946 1.00 83.38 99 GLY A O 1
ATOM 738 N N . TYR A 1 100 ? 4.443 -5.591 -0.388 1.00 87.50 100 TYR A N 1
ATOM 739 C CA . TYR A 1 100 ? 4.546 -4.409 0.465 1.00 87.50 100 TYR A CA 1
ATOM 740 C C . TYR A 1 100 ? 3.255 -4.214 1.251 1.00 87.50 100 TYR A C 1
ATOM 742 O O . TYR A 1 100 ? 2.224 -3.866 0.676 1.00 87.50 100 TYR A O 1
ATOM 750 N N . PHE A 1 101 ? 3.302 -4.438 2.561 1.00 90.19 101 PHE A N 1
ATOM 751 C CA . PHE A 1 101 ? 2.152 -4.208 3.430 1.00 90.19 101 PHE A CA 1
ATOM 752 C C . PHE A 1 101 ? 2.032 -2.721 3.764 1.00 90.19 101 PHE A C 1
ATOM 754 O O . PHE A 1 101 ? 2.962 -2.126 4.312 1.00 90.19 101 PHE A O 1
ATOM 761 N N . VAL A 1 102 ? 0.890 -2.130 3.424 1.00 92.19 102 VAL A N 1
ATOM 762 C CA . VAL A 1 102 ? 0.603 -0.712 3.644 1.00 92.19 102 VAL A CA 1
ATOM 763 C C . VAL A 1 102 ? -0.808 -0.516 4.172 1.00 92.19 102 VAL A C 1
ATOM 765 O O . VAL A 1 102 ? -1.692 -1.323 3.901 1.00 92.19 102 VAL A O 1
ATOM 768 N N . CYS A 1 103 ? -1.041 0.587 4.873 1.00 92.81 103 CYS A N 1
ATOM 769 C CA . CYS A 1 103 ? -2.369 0.994 5.309 1.00 92.81 103 CYS A CA 1
ATOM 770 C C . CYS A 1 103 ? -2.762 2.342 4.717 1.00 92.81 103 CYS A C 1
ATOM 772 O O . CYS A 1 103 ? -1.957 3.272 4.652 1.00 92.81 103 CYS A O 1
ATOM 774 N N . LEU A 1 104 ? -4.015 2.445 4.289 1.00 92.94 104 LEU A N 1
ATOM 775 C CA . LEU A 1 104 ? -4.617 3.693 3.851 1.00 92.94 104 LEU A CA 1
ATOM 776 C C . LEU A 1 104 ? -5.181 4.425 5.067 1.00 92.94 104 LEU A C 1
ATOM 778 O O . LEU A 1 104 ? -5.887 3.844 5.898 1.00 92.94 104 LEU A O 1
ATOM 782 N N . MET A 1 105 ? -4.867 5.714 5.157 1.00 91.38 105 MET A N 1
ATOM 783 C CA . MET A 1 105 ? -5.406 6.588 6.188 1.00 91.38 105 MET A CA 1
ATOM 784 C C . MET A 1 105 ? -6.655 7.277 5.642 1.00 91.38 105 MET A C 1
ATOM 786 O O . MET A 1 105 ? -6.589 7.871 4.561 1.00 91.38 105 MET A O 1
ATOM 790 N N . PRO A 1 106 ? -7.798 7.220 6.344 1.00 89.38 106 PRO A N 1
ATOM 791 C CA . PRO A 1 106 ? -8.966 7.971 5.920 1.00 89.38 106 PRO A CA 1
ATOM 792 C C . PRO A 1 106 ? -8.660 9.470 5.988 1.00 89.38 106 PRO A C 1
ATOM 794 O O . PRO A 1 106 ? -7.961 9.936 6.894 1.00 89.38 106 PRO A O 1
ATOM 797 N N . ALA A 1 107 ? -9.196 10.228 5.031 1.00 89.75 107 ALA A N 1
ATOM 798 C CA . ALA A 1 107 ? -9.043 11.676 5.014 1.00 89.75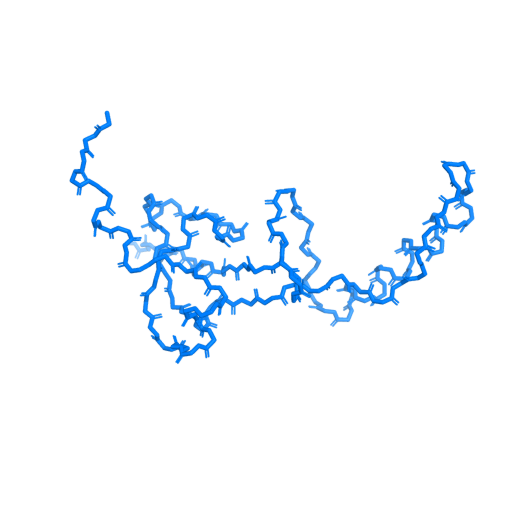 107 ALA A CA 1
ATOM 799 C C . ALA A 1 107 ? -9.556 12.295 6.323 1.00 89.75 107 ALA A C 1
ATOM 801 O O . ALA A 1 107 ? -10.542 11.832 6.904 1.00 89.75 107 ALA A O 1
ATOM 802 N N . CYS A 1 108 ? -8.892 13.357 6.773 1.00 87.88 108 CYS A N 1
ATOM 803 C CA . CYS A 1 108 ? -9.369 14.146 7.899 1.00 87.88 108 CYS A CA 1
ATOM 804 C C . CYS A 1 108 ? -10.755 14.715 7.575 1.00 87.88 108 CYS A C 1
ATOM 806 O O . CYS A 1 108 ? -10.988 15.201 6.467 1.00 87.88 108 CYS A O 1
ATOM 808 N N . ALA A 1 109 ? -11.678 14.679 8.537 1.00 85.56 109 ALA A N 1
ATOM 809 C CA . ALA A 1 109 ? -12.937 15.389 8.379 1.00 85.56 109 ALA A CA 1
ATOM 810 C C . ALA A 1 109 ? -12.627 16.887 8.247 1.00 85.56 109 ALA A C 1
ATOM 812 O O . ALA A 1 109 ? -12.099 17.495 9.178 1.00 85.56 109 ALA A O 1
ATOM 813 N N . ASN A 1 110 ? -12.941 17.483 7.095 1.00 72.25 110 ASN A N 1
ATOM 814 C CA . ASN A 1 110 ? -12.945 18.933 6.973 1.00 72.25 110 ASN A CA 1
ATOM 815 C C . ASN A 1 110 ? -14.035 19.448 7.911 1.00 72.25 110 ASN A C 1
ATOM 817 O O . ASN A 1 110 ? -15.223 19.249 7.653 1.00 72.25 110 ASN A O 1
ATOM 821 N N . THR A 1 111 ? -13.647 20.098 9.004 1.00 56.88 111 THR A N 1
ATOM 822 C CA . THR A 1 111 ? -14.567 20.934 9.769 1.00 56.88 111 THR A CA 1
ATOM 823 C C . THR A 1 111 ? -14.939 22.115 8.881 1.00 56.88 111 THR A C 1
ATOM 825 O O . THR A 1 111 ? -14.267 23.145 8.885 1.00 56.88 111 THR A O 1
ATOM 828 N N . VAL A 1 112 ? -15.977 21.952 8.062 1.00 52.62 112 VAL A N 1
ATOM 829 C CA . VAL A 1 112 ? -16.745 23.100 7.589 1.00 52.62 112 VAL A CA 1
ATOM 830 C C . VAL A 1 112 ? -17.584 23.520 8.789 1.00 52.62 112 VAL A C 1
ATOM 832 O O . VAL A 1 112 ? -18.633 22.933 9.050 1.00 52.62 112 VAL A O 1
ATOM 835 N N . SER A 1 113 ? -17.030 24.440 9.577 1.00 43.25 113 SER A N 1
ATOM 836 C CA . SER A 1 113 ? -17.784 25.225 10.556 1.00 43.25 113 SER A CA 1
ATOM 837 C C . SER A 1 113 ? -18.503 26.364 9.848 1.00 43.25 113 SER A C 1
ATOM 839 O O . SER A 1 113 ? -17.885 26.953 8.930 1.00 43.25 113 SER A O 1
#

Foldseek 3Di:
DDPVVVVVQPPADDPVCCVVFVADKGFQLPFALDDDVVCPNRLIDGSVQKDFDDQDPFDDDDDPPNPVNVVSRVVRSVVVCVVVVDDRDDPDFDADPRHGIHGYRDYDPPPPD

Secondary structure (DSSP, 8-state):
--GGGSSTT-SB--HHHHHH-TT-EEE-TTTBSS--GGGTTTTEEEGGGEEEE----------TT-HHHHHHHHHHHHHHHHHTS-----S-PPEETTEEEEEPPPPPP----

Sequence (113 aa):
MNPLEAESCLPACTWEFCRDNPSEICSARSVALEKQECHGSCQHTSCSGCLVLKPPACPEGCGRSDAACLQRFGRCVHSHATEARHPVCHQNLHSNAEGYFVCLMPACANTVS

Organism: NCBI:txid143900

Radius of gyration: 17.85 Å; chains: 1; bounding box: 39×38×54 Å

pLDDT: mean 82.42, 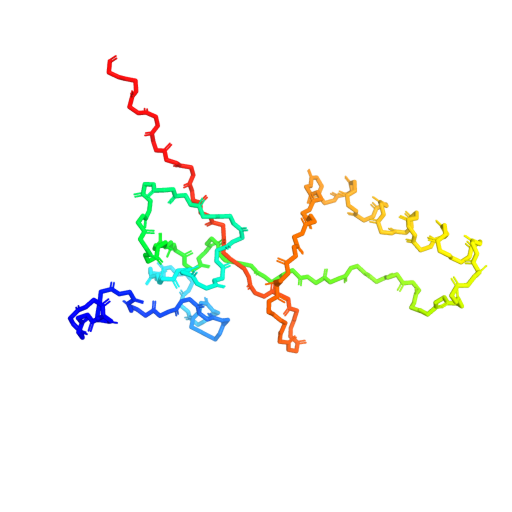std 15.41, range [41.91, 96.81]